Protein AF-A0A2L2Z3D1-F1 (afdb_monomer)

InterPro domains:
  IPR004045 Glutathione S-transferase, N-terminal [PF13417] (6-80)
  IPR004045 Glutathione S-transferase, N-terminal [PS50404] (1-82)
  IPR036249 Thioredoxin-like superfamily [SSF52833] (2-87)

Nearest PDB structures (foldseek):
  3vk9-assembly3_D  TM=9.717E-01  e=1.919E-10  Bombyx mori
  7rhp-assembly1_A  TM=9.613E-01  e=2.046E-10  Apis mellifera
  9f7k-assembly1_B  TM=9.636E-01  e=4.199E-09  Drosophila melanogaster American nodavirus (ANV) SW-2009a
  5zfg-assembly1_A  TM=9.786E-01  e=1.033E-08  Bombyx mori
  6zb6-assembly1_A  TM=9.411E-01  e=8.173E-07  Lolium rigidum

Radius of gyration: 13.07 Å; Cα contacts (8 Å, |Δi|>4): 134; chains: 1; bounding box: 25×25×42 Å

Foldseek 3Di:
DAKEWEDAPVDPLSVLLVVLCVVLVGDHHYHYDDLVPCPLVDPVNCVQPVVSDDTWIDDPNDIDHDSVVSSVVCCCPRPVPDPVDDPDD

Solvent-accessible surface area (backbone atoms only — not comparable to full-atom values): 5218 Å² total; per-residue (Å²): 132,60,40,35,34,39,28,37,92,87,39,65,51,25,50,52,36,56,51,49,34,54,76,65,69,49,70,62,42,76,40,81,48,56,87,91,68,54,58,50,75,35,71,77,40,32,75,58,35,78,81,57,69,65,22,29,37,40,54,91,84,47,58,47,53,52,42,69,59,46,41,52,49,50,37,59,74,74,35,62,86,38,82,90,59,67,84,78,132

Mean predicted aligned error: 2.37 Å

pLDDT: mean 96.7, std 3.99, range [64.06, 98.75]

Organism: Parasteatoda tepidariorum (NCBI:txid114398)

Structure (mmCIF, N/CA/C/O backbone):
data_AF-A0A2L2Z3D1-F1
#
_entry.id   AF-A0A2L2Z3D1-F1
#
loop_
_atom_site.group_PDB
_atom_site.id
_atom_site.type_symbol
_atom_site.label_atom_id
_atom_site.label_alt_id
_atom_site.label_comp_id
_atom_site.label_asym_id
_atom_site.label_entity_id
_atom_site.label_seq_id
_atom_site.pdbx_PDB_ins_code
_atom_site.Cartn_x
_atom_site.Cartn_y
_atom_site.Cartn_z
_atom_site.occupancy
_atom_site.B_iso_or_equiv
_atom_site.auth_seq_id
_atom_site.auth_comp_id
_atom_site.auth_asym_id
_atom_site.auth_atom_id
_atom_site.pdbx_PDB_model_num
ATOM 1 N N . MET A 1 1 ? -14.918 7.421 -3.831 1.00 64.06 1 MET A N 1
ATOM 2 C CA . MET A 1 1 ? -14.120 6.663 -4.814 1.00 64.06 1 MET A CA 1
ATOM 3 C C . MET A 1 1 ? -13.307 5.602 -4.081 1.00 64.06 1 MET A C 1
ATOM 5 O O . MET A 1 1 ? -12.827 5.877 -2.988 1.00 64.06 1 MET A O 1
ATOM 9 N N . PRO A 1 2 ? -13.250 4.369 -4.592 1.00 87.25 2 PRO A N 1
ATOM 10 C CA . PRO A 1 2 ? -12.448 3.311 -3.976 1.00 87.25 2 PRO A CA 1
ATOM 11 C C . PRO A 1 2 ? -10.953 3.657 -4.041 1.00 87.25 2 PRO A C 1
ATOM 13 O O . PRO A 1 2 ? -10.536 4.367 -4.951 1.00 87.25 2 PRO A O 1
ATOM 16 N N . VAL A 1 3 ? -10.163 3.148 -3.092 1.00 97.81 3 VAL A N 1
ATOM 17 C CA . VAL A 1 3 ? -8.694 3.240 -3.143 1.00 97.81 3 VAL A CA 1
ATOM 18 C C . VAL A 1 3 ? -8.204 2.454 -4.357 1.00 97.81 3 VAL A C 1
ATOM 20 O O . VAL A 1 3 ? -8.549 1.275 -4.509 1.00 97.81 3 VAL A O 1
ATOM 23 N N . ASP A 1 4 ? -7.407 3.086 -5.215 1.00 98.44 4 ASP A N 1
ATOM 24 C CA . ASP A 1 4 ? -6.793 2.428 -6.365 1.00 98.44 4 ASP A CA 1
ATOM 25 C C . ASP A 1 4 ? -5.568 1.638 -5.888 1.00 98.44 4 ASP A C 1
ATOM 27 O O . ASP A 1 4 ? -4.720 2.159 -5.171 1.00 98.44 4 ASP A O 1
ATOM 31 N N . VAL A 1 5 ? -5.466 0.365 -6.276 1.00 98.50 5 VAL A N 1
ATOM 32 C CA . VAL A 1 5 ? -4.354 -0.529 -5.920 1.00 98.50 5 VAL A CA 1
ATOM 33 C C . VAL A 1 5 ? -3.749 -1.105 -7.195 1.00 98.50 5 VAL A C 1
ATOM 35 O O . VAL A 1 5 ? -4.302 -2.029 -7.802 1.00 98.50 5 VAL A O 1
ATOM 38 N N . TYR A 1 6 ? -2.588 -0.584 -7.581 1.00 98.38 6 TYR A N 1
ATOM 39 C CA . TYR A 1 6 ? -1.769 -1.080 -8.683 1.00 98.38 6 TYR A CA 1
ATOM 40 C C . TYR A 1 6 ? -1.066 -2.368 -8.267 1.00 98.38 6 TYR A C 1
ATOM 42 O O . TYR A 1 6 ? -0.291 -2.392 -7.307 1.00 98.38 6 TYR A O 1
ATOM 50 N N . LYS A 1 7 ? -1.368 -3.469 -8.965 1.00 98.31 7 LYS A N 1
ATOM 51 C CA . LYS A 1 7 ? -0.958 -4.811 -8.547 1.00 98.31 7 LYS A CA 1
ATOM 52 C C . LYS A 1 7 ? -0.630 -5.767 -9.685 1.00 98.31 7 LYS A C 1
ATOM 54 O O . LYS A 1 7 ? -1.269 -5.792 -10.739 1.00 98.31 7 LYS A O 1
ATOM 59 N N . ALA A 1 8 ? 0.271 -6.694 -9.375 1.00 97.62 8 ALA A N 1
ATOM 60 C CA . ALA A 1 8 ? 0.503 -7.909 -10.148 1.00 97.62 8 ALA A CA 1
ATOM 61 C C . ALA A 1 8 ? 0.018 -9.131 -9.338 1.00 97.62 8 ALA A C 1
ATOM 63 O O . ALA A 1 8 ? 0.421 -9.276 -8.183 1.00 97.62 8 ALA A O 1
ATOM 64 N N . PRO A 1 9 ? -0.818 -10.037 -9.890 1.00 95.00 9 PRO A N 1
ATOM 65 C CA . PRO A 1 9 ? -1.331 -11.207 -9.164 1.00 95.00 9 PRO A CA 1
ATOM 66 C C . PRO A 1 9 ? -0.237 -12.096 -8.557 1.00 95.00 9 PRO A C 1
ATOM 68 O O . PRO A 1 9 ? -0.422 -12.656 -7.476 1.00 95.00 9 PRO A O 1
ATOM 71 N N . VAL A 1 10 ? 0.911 -12.187 -9.236 1.00 96.00 10 VAL A N 1
ATOM 72 C CA . VAL A 1 10 ? 2.057 -13.014 -8.830 1.00 96.00 10 VAL A CA 1
ATOM 73 C C . VAL A 1 10 ? 2.770 -12.459 -7.592 1.00 96.00 10 VAL A C 1
AT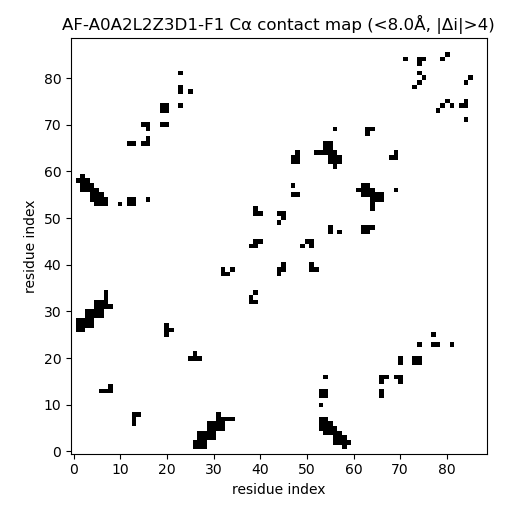OM 75 O O . VAL A 1 10 ? 3.392 -13.217 -6.849 1.00 96.00 10 VAL A O 1
ATOM 78 N N . SER A 1 11 ? 2.624 -11.161 -7.311 1.00 97.81 11 SER A N 1
ATOM 79 C CA . SER A 1 11 ? 3.340 -10.461 -6.245 1.00 97.81 11 SER A CA 1
ATOM 80 C C . SER A 1 11 ? 2.760 -10.773 -4.860 1.00 97.81 11 SER A C 1
ATOM 82 O O . SER A 1 11 ? 1.594 -10.499 -4.569 1.00 97.81 11 SER A O 1
ATOM 84 N N . ALA A 1 12 ? 3.591 -11.340 -3.981 1.00 98.44 12 ALA A N 1
ATOM 85 C CA . ALA A 1 12 ? 3.250 -11.587 -2.580 1.00 98.44 12 ALA A CA 1
ATOM 86 C C . ALA A 1 12 ? 2.853 -10.313 -1.802 1.00 98.44 12 ALA A C 1
ATOM 88 O O . ALA A 1 12 ? 1.793 -10.339 -1.172 1.00 98.44 12 ALA A O 1
ATOM 89 N N . PRO A 1 13 ? 3.597 -9.187 -1.868 1.00 98.56 13 PRO A N 1
ATOM 90 C CA . PRO A 1 13 ? 3.203 -7.970 -1.155 1.00 98.56 13 PRO A CA 1
ATOM 91 C C . PRO A 1 13 ? 1.878 -7.383 -1.664 1.00 98.56 13 PRO A C 1
ATOM 93 O O . PRO A 1 13 ? 1.096 -6.867 -0.869 1.00 98.56 13 PRO A O 1
ATOM 96 N N . CYS A 1 14 ? 1.554 -7.541 -2.955 1.00 98.56 14 CYS A N 1
ATOM 97 C CA . CYS A 1 14 ? 0.229 -7.177 -3.468 1.00 98.56 14 CYS A CA 1
ATOM 98 C C . CYS A 1 14 ? -0.882 -8.002 -2.807 1.00 98.56 14 CYS A C 1
ATOM 100 O O . CYS A 1 14 ? -1.913 -7.457 -2.419 1.00 98.56 14 CYS A O 1
ATOM 102 N N . ARG A 1 15 ? -0.685 -9.320 -2.663 1.00 98.56 15 ARG A N 1
ATOM 103 C CA . ARG A 1 15 ? -1.668 -10.187 -1.997 1.00 98.56 15 ARG A CA 1
ATOM 104 C C . ARG A 1 15 ? -1.856 -9.810 -0.528 1.00 98.56 15 ARG A C 1
ATOM 106 O O . ARG A 1 15 ? -2.995 -9.821 -0.077 1.00 98.56 15 ARG A O 1
ATOM 113 N N . AL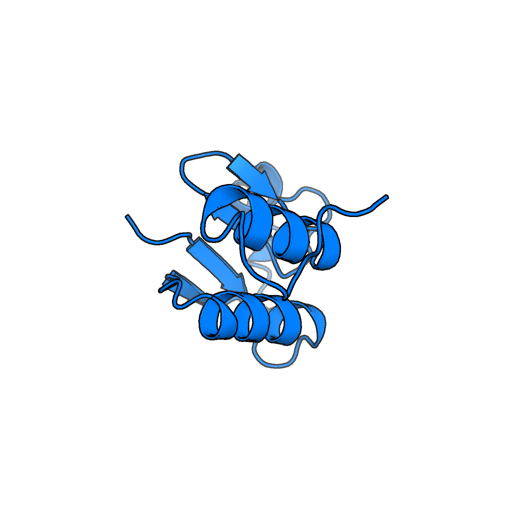A A 1 16 ? -0.791 -9.419 0.176 1.00 98.56 16 ALA A N 1
ATOM 114 C CA . ALA A 1 16 ? -0.884 -8.954 1.561 1.00 98.56 16 ALA A CA 1
ATOM 115 C C . ALA A 1 16 ? -1.803 -7.726 1.696 1.00 98.56 16 ALA A C 1
ATOM 117 O O . ALA A 1 16 ? -2.727 -7.747 2.507 1.00 98.56 16 ALA A O 1
ATOM 118 N N . VAL A 1 17 ? -1.624 -6.710 0.842 1.00 98.69 17 VAL A N 1
ATOM 119 C CA . VAL A 1 17 ? -2.479 -5.507 0.820 1.00 98.69 17 VAL A CA 1
ATOM 120 C C . VAL A 1 17 ? -3.936 -5.855 0.501 1.00 98.69 17 VAL A C 1
ATOM 122 O O . VAL A 1 17 ? -4.847 -5.394 1.182 1.00 98.69 17 VAL A O 1
ATOM 125 N N . LEU A 1 18 ? -4.179 -6.713 -0.496 1.00 98.56 18 LEU A N 1
ATOM 126 C CA . LEU A 1 18 ? -5.545 -7.098 -0.876 1.00 98.56 18 LEU A CA 1
ATOM 127 C C . LEU A 1 18 ? -6.252 -7.937 0.202 1.00 98.56 18 LEU A C 1
ATOM 129 O O . LEU A 1 18 ? -7.460 -7.795 0.387 1.00 98.56 18 LEU A O 1
ATOM 133 N N . MET A 1 19 ? -5.524 -8.808 0.909 1.00 98.50 19 MET A N 1
ATOM 134 C CA . MET A 1 19 ? -6.063 -9.549 2.054 1.00 98.50 19 MET A CA 1
ATOM 135 C C . MET A 1 19 ? -6.382 -8.607 3.214 1.00 98.50 19 MET A C 1
ATOM 137 O O . MET A 1 19 ? -7.460 -8.715 3.790 1.00 98.50 19 MET A O 1
ATOM 141 N N . ASN A 1 20 ? -5.485 -7.666 3.518 1.00 98.56 20 ASN A N 1
ATOM 142 C CA . ASN A 1 20 ? -5.692 -6.660 4.556 1.00 98.56 20 ASN A CA 1
ATOM 143 C C . ASN A 1 20 ? -6.942 -5.808 4.274 1.00 98.56 20 ASN A C 1
ATOM 145 O O . ASN A 1 20 ? -7.821 -5.742 5.128 1.00 98.56 20 ASN A O 1
ATOM 149 N N . ALA A 1 21 ? -7.085 -5.278 3.054 1.00 98.31 21 ALA A N 1
ATOM 150 C CA . ALA A 1 21 ? -8.274 -4.532 2.637 1.00 98.31 21 ALA A CA 1
ATOM 151 C C . ALA A 1 21 ? -9.562 -5.364 2.783 1.00 98.31 21 ALA A C 1
ATOM 153 O O . ALA A 1 21 ? -10.549 -4.894 3.345 1.00 98.31 21 ALA A O 1
ATOM 154 N N . LYS A 1 22 ? -9.533 -6.639 2.364 1.00 98.19 22 LYS A N 1
ATOM 155 C CA . LYS A 1 22 ? -10.677 -7.551 2.520 1.00 98.19 22 LYS A CA 1
ATOM 156 C C . LYS A 1 22 ? -11.037 -7.792 3.991 1.00 98.19 22 LYS A C 1
ATOM 158 O O . LYS A 1 22 ? -12.220 -7.831 4.312 1.00 98.19 22 LYS A O 1
ATOM 163 N N . MET A 1 23 ? -10.045 -7.956 4.869 1.00 98.19 23 MET A N 1
ATOM 164 C CA . MET A 1 23 ? -10.254 -8.193 6.305 1.00 98.19 23 MET A CA 1
ATOM 165 C C . MET A 1 23 ? -10.943 -7.020 7.007 1.00 98.19 23 MET A C 1
ATOM 167 O O . MET A 1 23 ? -11.708 -7.246 7.938 1.00 98.19 23 MET A O 1
ATOM 171 N N . ILE A 1 24 ? -10.703 -5.788 6.553 1.00 97.94 24 ILE A N 1
ATOM 172 C CA . ILE A 1 24 ? -11.355 -4.585 7.092 1.00 97.94 24 ILE A CA 1
ATOM 173 C C . ILE A 1 24 ? -12.620 -4.176 6.319 1.00 97.94 24 ILE A C 1
ATOM 175 O O . ILE A 1 24 ? -13.172 -3.111 6.572 1.00 97.94 24 ILE A O 1
ATOM 179 N N . GLY A 1 25 ? -13.078 -4.995 5.366 1.00 97.31 25 GLY A N 1
ATOM 180 C CA . GLY A 1 25 ? -14.268 -4.708 4.557 1.00 97.31 25 GLY A CA 1
ATOM 181 C C . GLY A 1 25 ? -14.104 -3.548 3.567 1.00 97.31 25 GLY A C 1
ATOM 182 O O . GLY A 1 25 ? -15.104 -3.024 3.081 1.00 97.31 25 GLY A O 1
ATOM 183 N N . LEU A 1 26 ? -12.869 -3.141 3.257 1.00 97.62 26 LEU A N 1
ATOM 184 C CA . LEU A 1 26 ? -12.586 -2.061 2.317 1.00 97.62 26 LEU A CA 1
ATOM 185 C C . LEU A 1 26 ? -12.620 -2.586 0.879 1.00 97.62 26 LEU A C 1
ATOM 187 O O . LEU A 1 26 ? -11.789 -3.412 0.486 1.00 97.62 26 LEU A O 1
ATOM 191 N N . ASP A 1 27 ? -13.556 -2.074 0.080 1.00 96.94 27 ASP A N 1
ATOM 192 C CA . ASP A 1 27 ? -13.559 -2.317 -1.359 1.00 96.94 27 ASP A CA 1
ATOM 193 C C . ASP A 1 27 ? -12.516 -1.435 -2.055 1.00 96.94 27 ASP A C 1
ATOM 195 O O . ASP A 1 27 ? -12.440 -0.222 -1.839 1.00 96.94 27 ASP A O 1
ATOM 199 N N . VAL A 1 28 ? -11.688 -2.066 -2.884 1.00 98.06 28 VAL A N 1
ATOM 200 C CA . VAL A 1 28 ? -10.543 -1.433 -3.545 1.00 98.06 28 VAL A CA 1
ATOM 201 C C . VAL A 1 28 ? -10.594 -1.678 -5.040 1.00 98.06 28 VAL A C 1
ATOM 203 O O . VAL A 1 28 ? -10.903 -2.780 -5.512 1.00 98.06 28 VAL A O 1
ATOM 206 N N . ASN A 1 29 ? -10.209 -0.664 -5.801 1.00 98.31 29 ASN A N 1
ATOM 207 C CA . ASN A 1 29 ? -10.133 -0.750 -7.244 1.00 98.31 29 ASN A CA 1
ATOM 208 C C . ASN A 1 29 ? -8.788 -1.343 -7.663 1.00 98.31 29 ASN A C 1
ATOM 210 O O . ASN A 1 29 ? -7.730 -0.730 -7.541 1.00 98.31 29 ASN A O 1
ATOM 214 N N . LYS A 1 30 ? -8.815 -2.578 -8.154 1.00 98.12 30 LYS A N 1
ATOM 215 C CA . LYS A 1 30 ? -7.606 -3.340 -8.482 1.00 98.12 30 LYS A CA 1
ATOM 216 C C . LYS A 1 30 ? -7.145 -2.980 -9.894 1.00 98.12 30 LYS A C 1
ATOM 218 O O . LYS A 1 30 ? -7.700 -3.490 -10.866 1.00 98.12 30 LYS A O 1
ATOM 223 N N . LYS A 1 31 ? -6.089 -2.179 -10.016 1.00 97.56 31 LYS A N 1
ATOM 224 C CA . LYS A 1 31 ? -5.437 -1.867 -11.295 1.00 97.56 31 LYS A CA 1
ATOM 225 C C . LYS A 1 31 ? -4.396 -2.940 -11.602 1.00 97.56 31 LYS A C 1
ATOM 227 O O . LYS A 1 31 ? -3.452 -3.133 -10.838 1.00 97.56 31 LYS A O 1
ATOM 232 N N . HIS A 1 32 ? -4.589 -3.702 -12.674 1.00 97.00 32 HIS A N 1
ATOM 233 C CA . HIS A 1 32 ? -3.612 -4.715 -13.062 1.00 97.00 32 HIS A CA 1
ATOM 234 C C . HIS A 1 32 ? -2.410 -4.061 -13.741 1.00 97.00 32 HIS A C 1
ATOM 236 O O . HIS A 1 32 ? -2.605 -3.246 -14.630 1.00 97.00 32 HIS A O 1
ATOM 242 N N . VAL A 1 33 ? -1.205 -4.450 -13.320 1.00 96.44 33 VAL A N 1
ATOM 243 C CA . VAL A 1 33 ? 0.061 -4.047 -13.936 1.00 96.44 33 VAL A CA 1
ATOM 244 C C . VAL A 1 33 ? 0.804 -5.275 -14.452 1.00 96.44 33 VAL A C 1
ATOM 246 O O . VAL A 1 33 ? 0.973 -6.258 -13.710 1.00 96.44 33 VAL A O 1
ATOM 249 N N . ILE A 1 34 ? 1.289 -5.214 -15.693 1.00 95.12 34 ILE A N 1
ATOM 250 C CA . ILE A 1 34 ? 2.193 -6.210 -16.273 1.00 95.12 34 ILE A CA 1
ATOM 251 C C . ILE A 1 34 ? 3.637 -5.806 -15.947 1.00 95.12 34 ILE A C 1
ATOM 253 O O . ILE A 1 34 ? 4.190 -4.873 -16.522 1.00 95.12 34 ILE A O 1
ATOM 257 N N . LEU A 1 35 ? 4.283 -6.545 -15.037 1.00 92.31 35 LEU A N 1
ATOM 258 C CA . LEU A 1 35 ? 5.629 -6.213 -14.536 1.00 92.31 35 LEU A CA 1
ATOM 259 C C . LEU A 1 35 ? 6.694 -6.126 -15.639 1.00 92.31 35 LEU A C 1
ATOM 261 O O . LEU A 1 35 ? 7.544 -5.245 -15.605 1.00 92.31 35 LEU A O 1
ATOM 265 N N . ALA A 1 36 ? 6.632 -7.024 -16.624 1.00 91.25 36 ALA A N 1
ATOM 266 C CA . ALA A 1 36 ? 7.542 -7.033 -17.772 1.00 91.25 36 ALA A CA 1
ATOM 267 C C . ALA A 1 36 ? 7.040 -6.176 -18.953 1.00 91.25 36 ALA A C 1
ATOM 269 O O . ALA A 1 36 ? 7.671 -6.158 -20.004 1.00 91.25 36 ALA A O 1
ATOM 270 N N . GLY A 1 37 ? 5.901 -5.491 -18.805 1.00 92.06 37 GLY A N 1
ATOM 271 C CA . GLY A 1 37 ? 5.239 -4.737 -19.875 1.00 92.06 37 GLY A CA 1
ATOM 272 C C . GLY A 1 37 ? 5.708 -3.289 -20.016 1.00 92.06 37 GLY A C 1
ATOM 273 O O . GLY A 1 37 ? 5.193 -2.568 -20.860 1.00 92.06 37 GLY A O 1
ATOM 274 N N . GLY A 1 38 ? 6.647 -2.835 -19.179 1.00 92.62 38 GLY A N 1
ATOM 275 C CA . GLY A 1 38 ? 7.152 -1.456 -19.199 1.00 92.62 38 GLY A CA 1
ATOM 276 C C . GLY A 1 38 ? 6.210 -0.414 -18.583 1.00 92.62 38 GLY A C 1
ATOM 277 O O . GLY A 1 38 ? 6.605 0.738 -18.452 1.00 92.62 38 GLY A O 1
ATOM 278 N N . GLU A 1 39 ? 5.010 -0.798 -18.136 1.00 94.44 39 GLU A N 1
ATOM 279 C CA . GLU A 1 39 ? 4.032 0.103 -17.500 1.00 94.44 39 GLU A CA 1
ATOM 280 C C . GLU A 1 39 ? 4.608 0.856 -16.291 1.00 94.44 39 GLU A C 1
ATOM 282 O O . GLU A 1 39 ? 4.320 2.032 -16.088 1.00 94.44 39 GLU A O 1
ATOM 287 N N . LEU A 1 40 ? 5.473 0.197 -15.515 1.00 95.88 40 LEU A N 1
ATOM 288 C CA . LEU A 1 40 ? 6.134 0.787 -14.346 1.00 95.88 40 LEU A CA 1
ATOM 289 C C . LEU A 1 40 ? 7.102 1.921 -14.718 1.00 95.88 40 LEU A C 1
ATOM 291 O O . LEU A 1 40 ? 7.410 2.751 -13.871 1.00 95.88 40 LEU A O 1
ATOM 295 N N . LEU A 1 41 ? 7.578 1.952 -15.968 1.00 96.62 41 LEU A N 1
ATOM 296 C CA . LEU A 1 41 ? 8.504 2.960 -16.493 1.00 96.62 41 LEU A CA 1
ATOM 297 C C . LEU A 1 41 ? 7.782 4.175 -17.082 1.00 96.62 41 LEU A C 1
ATOM 299 O O . LEU A 1 41 ? 8.436 5.136 -17.485 1.00 96.62 41 LEU A O 1
ATOM 303 N N . MET A 1 42 ? 6.450 4.139 -17.165 1.00 96.50 42 MET A N 1
ATOM 304 C CA . MET A 1 42 ? 5.681 5.259 -17.692 1.00 96.50 42 MET A CA 1
ATOM 305 C C . MET A 1 42 ? 5.759 6.448 -16.721 1.00 96.50 42 MET A C 1
ATOM 307 O O . MET A 1 42 ? 5.665 6.240 -15.503 1.00 96.50 42 MET A O 1
ATOM 311 N N . PRO A 1 43 ? 5.915 7.693 -17.212 1.00 97.38 43 PRO A N 1
ATOM 312 C CA . PRO A 1 43 ? 6.028 8.881 -16.361 1.00 97.38 43 PRO A CA 1
ATOM 313 C C . PRO A 1 43 ? 4.898 9.012 -15.333 1.00 97.38 43 PRO A C 1
ATOM 315 O O . PRO A 1 43 ? 5.120 9.451 -14.203 1.00 97.38 43 PRO A O 1
ATOM 318 N N . GLU A 1 44 ? 3.690 8.584 -15.697 1.00 95.12 44 GLU A N 1
ATOM 319 C CA . GLU A 1 44 ? 2.514 8.596 -14.833 1.00 95.12 44 GLU A CA 1
ATOM 320 C C . GLU A 1 44 ? 2.689 7.674 -13.621 1.00 95.12 44 GLU A C 1
ATOM 322 O O . GLU A 1 44 ? 2.307 8.058 -12.514 1.00 95.12 44 GLU A O 1
ATOM 327 N N . TYR A 1 45 ? 3.299 6.496 -13.810 1.00 97.12 45 TYR A N 1
ATOM 328 C CA . TYR A 1 45 ? 3.581 5.550 -12.729 1.00 97.12 45 TYR A CA 1
ATOM 329 C C . TYR A 1 45 ? 4.753 6.016 -11.867 1.00 97.12 45 TYR A C 1
ATOM 331 O O . TYR A 1 45 ? 4.655 5.994 -10.641 1.00 97.12 45 TYR A O 1
ATOM 339 N N . ILE A 1 46 ? 5.824 6.516 -12.493 1.00 97.56 46 ILE A N 1
ATOM 340 C CA . ILE A 1 46 ? 7.008 7.050 -11.799 1.00 97.56 46 ILE A CA 1
ATOM 341 C C . ILE A 1 46 ? 6.618 8.173 -10.833 1.00 97.56 46 ILE A C 1
ATOM 343 O O . ILE A 1 46 ? 7.125 8.233 -9.714 1.00 97.56 46 ILE A O 1
ATOM 347 N N . ARG A 1 47 ? 5.680 9.041 -11.234 1.00 96.44 47 ARG A N 1
ATOM 348 C CA . ARG A 1 47 ? 5.165 10.122 -10.383 1.00 96.44 47 ARG A CA 1
ATOM 349 C C . ARG A 1 47 ? 4.491 9.608 -9.106 1.00 96.44 47 ARG A C 1
ATOM 351 O O . ARG A 1 47 ? 4.531 10.301 -8.095 1.00 96.44 47 ARG A O 1
ATOM 358 N N . MET A 1 48 ? 3.868 8.430 -9.156 1.00 97.56 48 MET A N 1
ATOM 359 C CA . MET A 1 48 ? 3.258 7.798 -7.983 1.00 97.56 48 MET A CA 1
ATOM 360 C C . MET A 1 48 ? 4.280 7.009 -7.169 1.00 97.56 48 MET A C 1
ATOM 362 O O . MET A 1 48 ? 4.250 7.069 -5.947 1.00 97.56 48 MET A O 1
ATOM 366 N N . ASN A 1 49 ? 5.158 6.256 -7.834 1.00 98.00 49 ASN A N 1
ATOM 367 C CA . ASN A 1 49 ? 6.147 5.390 -7.207 1.00 98.00 49 ASN A CA 1
ATOM 368 C C . ASN A 1 49 ? 7.468 5.397 -8.005 1.00 98.00 49 ASN A C 1
ATOM 370 O O . ASN A 1 49 ? 7.623 4.616 -8.953 1.00 98.00 49 ASN A O 1
ATOM 374 N N . PRO A 1 50 ? 8.463 6.202 -7.590 1.00 96.81 50 PRO A N 1
ATOM 375 C CA . PRO A 1 50 ? 9.759 6.265 -8.262 1.00 96.81 50 PRO A CA 1
ATOM 376 C C . PRO A 1 50 ? 10.617 5.002 -8.070 1.00 96.81 50 PRO A C 1
ATOM 378 O O . PRO A 1 50 ? 11.607 4.839 -8.777 1.00 96.81 50 PRO A O 1
ATOM 381 N N . GLN A 1 51 ? 10.261 4.092 -7.149 1.00 97.44 51 GLN A N 1
ATOM 382 C CA . GLN A 1 51 ? 10.939 2.797 -6.981 1.00 97.44 51 GLN A CA 1
ATOM 383 C C . GLN A 1 51 ? 10.463 1.728 -7.975 1.00 97.44 51 GLN A C 1
ATOM 385 O O . GLN A 1 51 ? 11.020 0.632 -7.986 1.00 97.44 51 GLN A O 1
ATOM 390 N N . LEU A 1 52 ? 9.467 2.032 -8.819 1.00 96.44 52 LEU A N 1
ATOM 391 C CA . LEU A 1 52 ? 9.032 1.164 -9.922 1.00 96.44 52 LEU A CA 1
ATOM 392 C C . LEU A 1 52 ? 8.585 -0.223 -9.438 1.00 96.44 52 LEU A C 1
ATOM 394 O O . LEU A 1 52 ? 8.906 -1.249 -10.035 1.00 96.44 52 LEU A O 1
ATOM 398 N N . ALA A 1 53 ? 7.862 -0.262 -8.320 1.00 96.50 53 ALA A N 1
ATOM 399 C CA . ALA A 1 53 ? 7.458 -1.497 -7.662 1.00 96.50 53 ALA A CA 1
ATOM 400 C C . ALA A 1 53 ? 5.934 -1.611 -7.547 1.00 96.50 53 ALA A C 1
ATOM 402 O O . ALA A 1 53 ? 5.190 -0.657 -7.771 1.00 96.50 53 ALA A O 1
ATOM 403 N N . VAL A 1 54 ? 5.467 -2.803 -7.178 1.00 97.94 54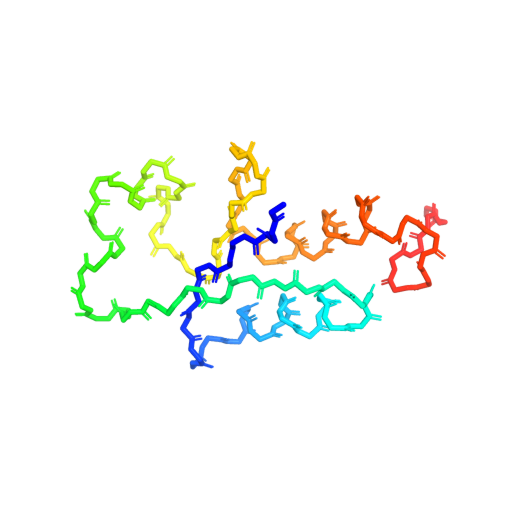 VAL A N 1
ATOM 404 C CA . VAL A 1 54 ? 4.080 -3.058 -6.769 1.00 97.94 54 VAL A CA 1
ATOM 405 C C . VAL A 1 54 ? 4.078 -3.760 -5.405 1.00 97.94 54 VAL A C 1
ATOM 407 O O . VAL A 1 54 ? 4.955 -4.595 -5.155 1.00 97.94 54 VAL A O 1
ATOM 410 N N . PRO A 1 55 ? 3.072 -3.531 -4.544 1.00 98.44 55 PRO A N 1
ATOM 411 C CA . PRO A 1 55 ? 1.885 -2.704 -4.767 1.00 98.44 55 PRO A CA 1
ATOM 412 C C . PRO A 1 55 ? 2.173 -1.201 -4.676 1.00 98.44 55 PRO A C 1
ATOM 414 O O . PRO A 1 55 ? 3.018 -0.794 -3.894 1.00 98.44 55 PRO A O 1
ATOM 417 N N . THR A 1 56 ? 1.414 -0.398 -5.417 1.00 98.69 56 THR A N 1
ATOM 418 C CA . THR A 1 56 ? 1.287 1.055 -5.199 1.00 98.69 56 THR A CA 1
ATOM 419 C C . THR A 1 56 ? -0.189 1.361 -5.000 1.00 98.69 56 THR A C 1
ATOM 421 O O . THR A 1 56 ? -1.018 0.780 -5.704 1.00 98.69 56 THR A O 1
ATOM 424 N N . ILE A 1 57 ? -0.534 2.235 -4.061 1.00 98.56 57 ILE A N 1
ATOM 425 C CA . ILE A 1 57 ? -1.899 2.740 -3.909 1.00 98.56 57 ILE A CA 1
ATOM 426 C C . ILE A 1 57 ? -1.996 4.210 -4.305 1.00 98.56 57 ILE A C 1
ATOM 428 O O . ILE A 1 57 ? -1.028 4.954 -4.157 1.00 98.56 57 ILE A O 1
ATOM 432 N N . ASP A 1 58 ? -3.179 4.603 -4.762 1.00 98.25 58 ASP A N 1
ATOM 433 C CA . ASP A 1 58 ? -3.631 5.990 -4.836 1.00 98.25 58 ASP A CA 1
ATOM 434 C C . ASP A 1 58 ? -4.912 6.116 -4.009 1.00 98.25 58 ASP A C 1
ATOM 436 O O . ASP A 1 58 ? -5.959 5.544 -4.332 1.00 98.25 58 ASP A O 1
ATOM 440 N N . ASP A 1 59 ? -4.794 6.839 -2.903 1.00 97.94 59 ASP A N 1
ATOM 441 C CA . ASP A 1 59 ? -5.894 7.153 -2.008 1.00 97.94 59 ASP A CA 1
ATOM 442 C C . ASP A 1 59 ? -6.155 8.667 -2.021 1.00 97.94 59 ASP A C 1
ATOM 444 O O . ASP A 1 59 ? -5.682 9.418 -1.165 1.00 97.94 59 ASP A O 1
ATOM 448 N N . TYR A 1 60 ? -6.883 9.116 -3.049 1.00 94.94 60 TYR A N 1
ATOM 449 C CA . TYR A 1 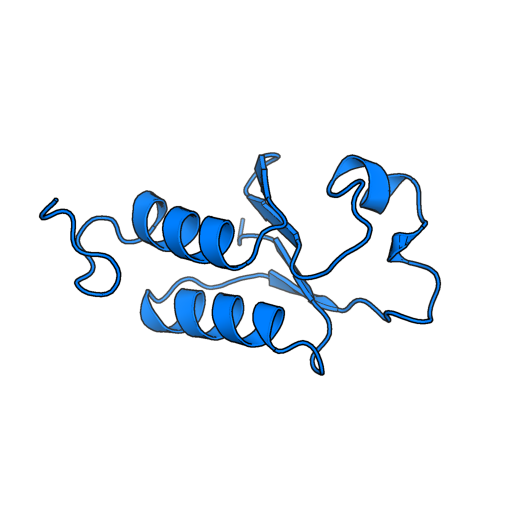60 ? -7.199 10.525 -3.325 1.00 94.94 60 TYR A CA 1
ATOM 450 C C . TYR A 1 60 ? -5.958 11.431 -3.391 1.00 94.94 60 TYR A C 1
ATOM 452 O O . TYR A 1 60 ? -5.921 12.505 -2.788 1.00 94.94 60 TYR A O 1
ATOM 460 N N . GLY A 1 61 ? -4.936 11.003 -4.133 1.00 94.94 61 GLY A N 1
ATOM 461 C CA . GLY A 1 61 ? -3.683 11.736 -4.311 1.00 94.94 61 GLY A CA 1
ATOM 462 C C . GLY A 1 61 ? -2.633 11.449 -3.238 1.00 94.94 61 GLY A C 1
ATOM 463 O O . GLY A 1 61 ? -1.524 11.978 -3.322 1.00 94.94 61 GLY A O 1
ATOM 464 N N . VAL A 1 62 ? -2.941 10.601 -2.251 1.00 96.88 62 VAL A N 1
ATOM 465 C CA . VAL A 1 62 ? -1.934 10.028 -1.353 1.00 96.88 62 VAL A CA 1
ATOM 466 C C . VAL A 1 62 ? -1.367 8.767 -1.998 1.00 96.88 62 VAL A C 1
ATOM 468 O O . VAL A 1 62 ? -2.045 7.741 -2.067 1.00 96.88 62 VAL A O 1
ATOM 471 N N . TYR A 1 63 ? -0.113 8.841 -2.444 1.00 98.06 63 TYR A N 1
ATOM 472 C CA . TYR A 1 63 ? 0.602 7.698 -3.011 1.00 98.06 63 TYR A CA 1
ATOM 473 C C . TYR A 1 63 ? 1.464 7.001 -1.957 1.00 98.06 63 TYR A C 1
ATOM 475 O O . TYR A 1 63 ? 2.256 7.641 -1.266 1.00 98.06 63 TYR A O 1
ATOM 483 N N . LEU A 1 64 ? 1.333 5.677 -1.851 1.00 98.19 64 LEU A N 1
ATOM 484 C CA . LEU A 1 64 ? 2.173 4.815 -1.010 1.00 98.19 64 LEU A CA 1
ATOM 485 C C . LEU A 1 64 ? 2.501 3.525 -1.766 1.00 98.19 64 LEU A C 1
ATOM 487 O O . LEU A 1 64 ? 1.645 2.994 -2.469 1.00 98.19 64 LEU A O 1
ATOM 491 N N . TRP A 1 65 ? 3.713 2.992 -1.602 1.00 98.19 65 TRP A N 1
ATOM 492 C CA . TRP A 1 65 ? 4.169 1.795 -2.333 1.00 98.19 65 TRP A C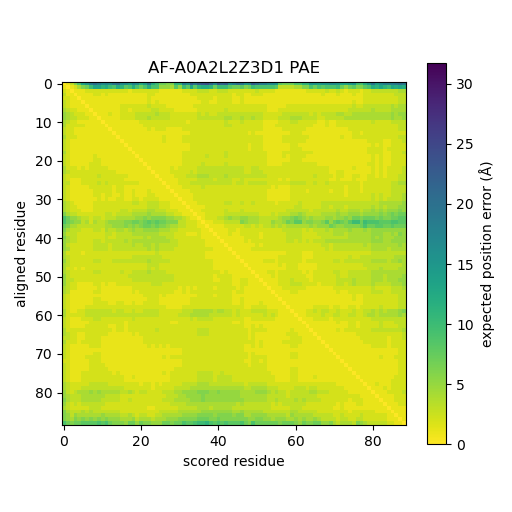A 1
ATOM 493 C C . TRP A 1 65 ? 4.903 0.746 -1.486 1.00 98.19 65 TRP A C 1
ATOM 495 O O . TRP A 1 65 ? 5.243 -0.336 -1.962 1.00 98.19 65 TRP A O 1
ATOM 505 N N . GLU A 1 66 ? 5.102 1.010 -0.197 1.00 98.31 66 GLU A N 1
ATOM 506 C CA . GLU A 1 66 ? 5.624 0.011 0.732 1.00 98.31 66 GLU A CA 1
ATOM 507 C C . GLU A 1 66 ? 4.477 -0.807 1.322 1.00 98.31 66 GLU A C 1
ATOM 509 O O . GLU A 1 66 ? 3.683 -0.307 2.112 1.00 98.31 66 GLU A O 1
ATOM 514 N N . SER A 1 67 ? 4.382 -2.088 0.958 1.00 98.56 67 SER A N 1
ATOM 515 C CA . SER A 1 67 ? 3.228 -2.940 1.306 1.00 98.56 67 SER A CA 1
ATOM 516 C C . SER A 1 67 ? 2.865 -2.974 2.794 1.00 98.56 67 SER A C 1
ATOM 518 O O . SER A 1 67 ? 1.685 -2.965 3.133 1.0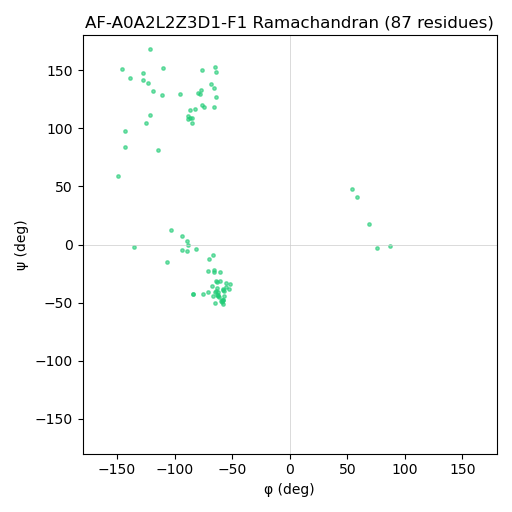0 98.56 67 SER A O 1
ATOM 520 N N . ARG A 1 68 ? 3.857 -2.973 3.693 1.00 98.56 68 ARG A N 1
ATOM 521 C CA . ARG A 1 68 ? 3.619 -2.951 5.147 1.00 98.56 68 ARG A CA 1
ATOM 522 C C . ARG A 1 68 ? 3.080 -1.599 5.610 1.00 98.56 68 ARG A C 1
ATOM 524 O O . ARG A 1 68 ? 2.149 -1.566 6.408 1.00 98.56 68 ARG A O 1
ATOM 531 N N . ALA A 1 69 ? 3.626 -0.511 5.067 1.00 98.44 69 ALA A N 1
ATOM 532 C CA . ALA A 1 69 ? 3.138 0.838 5.331 1.00 98.44 69 ALA A CA 1
ATOM 533 C C . ALA A 1 69 ? 1.716 1.022 4.788 1.00 98.44 69 ALA A C 1
ATOM 535 O O . ALA A 1 69 ? 0.872 1.571 5.485 1.00 98.44 69 ALA A O 1
ATOM 536 N N . ILE A 1 70 ? 1.424 0.484 3.598 1.00 98.75 70 ILE A N 1
ATOM 537 C CA . ILE A 1 70 ? 0.077 0.450 3.022 1.00 98.75 70 ILE A CA 1
ATOM 538 C C . ILE A 1 70 ? -0.886 -0.285 3.961 1.00 98.75 70 ILE A C 1
ATOM 540 O O . ILE A 1 70 ? -1.923 0.271 4.300 1.00 98.75 70 ILE A O 1
ATOM 544 N N . CYS A 1 71 ? -0.560 -1.499 4.422 1.00 98.75 71 CYS A N 1
ATOM 545 C CA . CYS A 1 71 ? -1.436 -2.239 5.338 1.00 98.75 71 CYS A CA 1
ATOM 546 C C . CYS A 1 71 ? -1.725 -1.451 6.626 1.00 98.75 71 CYS A C 1
ATOM 548 O O . CYS A 1 71 ? -2.883 -1.332 7.018 1.00 98.75 71 CYS A O 1
ATOM 550 N N . ALA A 1 72 ? -0.696 -0.884 7.265 1.00 98.50 72 ALA A N 1
ATOM 551 C CA . ALA A 1 72 ? -0.882 -0.070 8.466 1.00 98.50 72 ALA A CA 1
ATOM 552 C C . ALA A 1 72 ? -1.734 1.178 8.177 1.00 98.50 72 ALA A C 1
ATOM 554 O O . ALA A 1 72 ? -2.653 1.490 8.928 1.00 98.50 72 ALA A O 1
ATOM 555 N N . TYR A 1 73 ? -1.473 1.862 7.060 1.00 98.62 73 TYR A N 1
ATOM 556 C CA . TYR A 1 73 ? -2.227 3.033 6.620 1.00 98.62 73 TYR A CA 1
ATOM 557 C C . TYR A 1 73 ? -3.711 2.720 6.399 1.00 98.62 73 TYR A C 1
ATOM 559 O O . TYR A 1 73 ? -4.567 3.436 6.918 1.00 98.62 73 TYR A O 1
ATOM 567 N N . LEU A 1 74 ? -4.024 1.638 5.678 1.00 98.44 74 LEU A N 1
ATOM 568 C CA . LEU A 1 74 ? -5.403 1.248 5.386 1.00 98.44 74 LEU A CA 1
ATOM 569 C C . LEU A 1 74 ? -6.176 0.912 6.663 1.00 98.44 74 LEU A C 1
ATOM 571 O O . LEU A 1 74 ? -7.302 1.381 6.823 1.00 98.44 74 LEU A O 1
ATOM 575 N N . VAL A 1 75 ? -5.573 0.163 7.594 1.00 98.50 75 VAL A N 1
ATOM 576 C CA . VAL A 1 75 ? -6.217 -0.127 8.883 1.00 98.50 75 VAL A CA 1
ATOM 577 C C . VAL A 1 75 ? -6.402 1.160 9.685 1.00 98.50 75 VAL A C 1
ATOM 579 O O . VAL A 1 75 ? -7.522 1.466 10.073 1.00 98.50 75 VAL A O 1
ATOM 582 N N . ASN A 1 76 ? -5.357 1.973 9.852 1.00 98.12 76 ASN A N 1
ATOM 583 C CA . ASN A 1 76 ? -5.442 3.219 10.619 1.00 98.12 76 ASN A CA 1
ATOM 584 C C . ASN A 1 76 ? -6.498 4.195 10.078 1.00 98.12 76 ASN A C 1
ATOM 586 O O . ASN A 1 76 ? -7.166 4.861 10.864 1.00 98.12 76 ASN A O 1
ATOM 590 N N . LYS A 1 77 ? -6.649 4.301 8.753 1.00 97.94 77 LYS A N 1
ATOM 591 C CA . LYS A 1 77 ? -7.571 5.256 8.124 1.00 97.94 77 LYS A CA 1
ATOM 592 C C . LYS A 1 77 ? -9.007 4.739 8.034 1.00 97.94 77 LYS A C 1
ATOM 594 O O . LYS A 1 77 ? -9.935 5.505 8.275 1.00 97.94 77 LYS A O 1
ATOM 599 N N . TYR A 1 78 ? -9.195 3.471 7.669 1.00 97.88 78 TYR A N 1
ATOM 600 C CA . TYR A 1 78 ? -10.516 2.920 7.341 1.00 97.88 78 TYR A CA 1
ATOM 601 C C . TYR A 1 78 ? -11.087 1.986 8.406 1.00 97.88 78 TYR A C 1
ATOM 603 O O . TYR A 1 78 ? -12.279 1.688 8.379 1.00 97.88 78 TYR A O 1
ATOM 611 N N . SER A 1 79 ? -10.267 1.512 9.342 1.00 97.69 79 SER A N 1
ATOM 612 C CA . SER A 1 79 ? -10.693 0.622 10.423 1.00 97.69 79 SER A CA 1
ATOM 613 C C . SER A 1 79 ? -9.840 0.839 11.685 1.00 97.69 79 SER A C 1
ATOM 615 O O . SER A 1 79 ? -9.173 -0.087 12.149 1.00 97.69 79 SER A O 1
ATOM 617 N N . PRO A 1 80 ? -9.817 2.071 12.237 1.00 96.62 80 PRO A N 1
ATOM 618 C CA . PRO A 1 80 ? -8.883 2.460 13.296 1.00 96.62 80 PRO A CA 1
ATOM 619 C C . PRO A 1 80 ? -9.017 1.633 14.577 1.00 96.62 80 PRO A C 1
ATOM 621 O O . PRO A 1 80 ? -8.067 1.564 15.347 1.00 96.62 80 PRO A O 1
ATOM 624 N N . ASP A 1 81 ? -10.173 1.022 14.822 1.00 96.00 81 ASP A N 1
ATOM 625 C CA . ASP A 1 81 ? -10.430 0.211 16.019 1.00 96.00 81 ASP A CA 1
ATOM 626 C C . ASP A 1 81 ? -10.374 -1.297 15.723 1.00 96.00 81 ASP A C 1
ATOM 628 O O . ASP A 1 81 ? -10.784 -2.126 16.534 1.00 96.00 81 ASP A O 1
ATOM 632 N N . SER A 1 82 ? -9.863 -1.669 14.545 1.00 96.62 82 SER A N 1
ATOM 633 C CA . SER A 1 82 ? -9.673 -3.062 14.162 1.00 96.62 82 SER A CA 1
ATOM 634 C C . SER A 1 82 ? -8.614 -3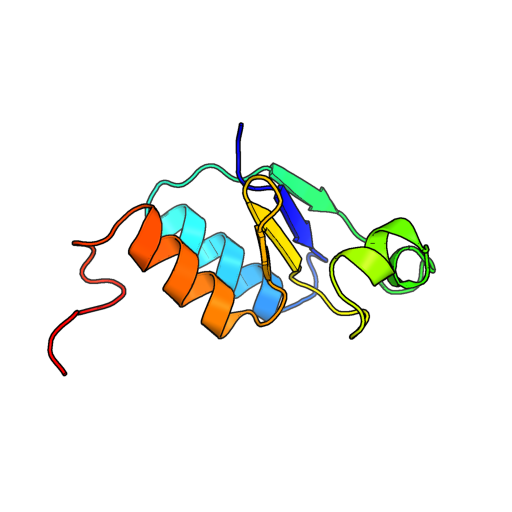.736 15.038 1.00 96.62 82 SER A C 1
ATOM 636 O O . SER A 1 82 ? -7.503 -3.215 15.163 1.00 96.62 82 SER A O 1
ATOM 638 N N . PRO A 1 83 ? -8.865 -4.960 15.538 1.00 95.94 83 PRO A N 1
ATOM 639 C CA . PRO A 1 83 ? -7.839 -5.742 16.226 1.00 95.94 83 PRO A CA 1
ATOM 640 C C . PRO A 1 83 ? -6.700 -6.180 15.288 1.00 95.94 83 PRO A C 1
ATOM 642 O O . PRO A 1 83 ? -5.697 -6.712 15.751 1.00 95.94 83 PRO A O 1
ATOM 645 N N . LEU A 1 84 ? -6.840 -5.974 13.970 1.00 96.31 84 LEU A N 1
ATOM 646 C CA . LEU A 1 84 ? -5.819 -6.300 12.975 1.00 96.31 84 LEU A CA 1
ATOM 647 C C . LEU A 1 84 ? -4.549 -5.444 13.117 1.00 96.31 84 LEU A C 1
ATOM 649 O O . LEU A 1 84 ? -3.485 -5.864 12.664 1.00 96.31 84 LEU A O 1
ATOM 653 N N . TYR A 1 85 ? -4.656 -4.257 13.722 1.00 97.62 85 TYR A N 1
ATOM 654 C CA . TYR A 1 85 ? -3.522 -3.384 14.015 1.00 97.62 85 TYR A CA 1
ATOM 655 C C . TYR A 1 85 ? -3.739 -2.693 15.375 1.00 97.62 85 TYR A C 1
ATOM 657 O O . TYR A 1 85 ? -4.297 -1.595 15.424 1.00 97.62 85 TYR A O 1
ATOM 665 N N . PRO A 1 86 ? -3.383 -3.358 16.492 1.00 96.62 86 PRO A N 1
ATOM 666 C CA . PRO A 1 86 ? -3.628 -2.837 17.834 1.00 96.62 86 PRO A CA 1
ATOM 667 C C . PRO A 1 86 ? -2.845 -1.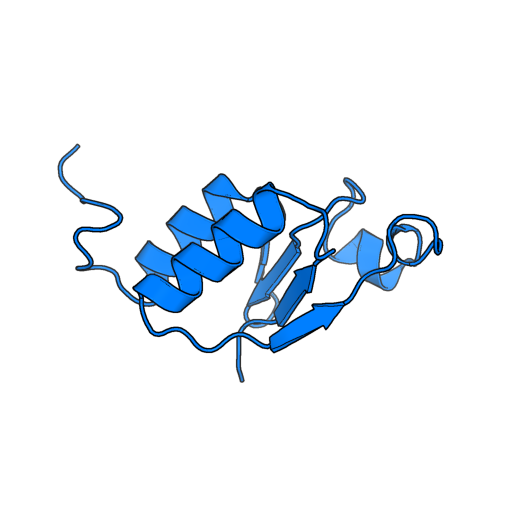544 18.092 1.00 96.62 86 PRO A C 1
ATOM 669 O O . PRO A 1 86 ? -1.750 -1.348 17.570 1.00 96.62 86 PRO A O 1
ATOM 672 N N . LYS A 1 87 ? -3.422 -0.667 18.920 1.00 95.50 87 LYS A N 1
ATOM 673 C CA . LYS A 1 87 ? -2.840 0.634 19.301 1.00 95.50 87 LYS A CA 1
ATOM 674 C C . LYS A 1 87 ? -2.034 0.595 20.603 1.00 95.50 87 LYS A C 1
ATOM 676 O O . LYS A 1 87 ? -1.485 1.623 20.985 1.00 95.50 87 LYS A O 1
ATOM 681 N N . ASP A 1 88 ? -2.028 -0.546 21.289 1.00 95.44 88 ASP A N 1
ATOM 682 C CA . ASP A 1 88 ? -1.215 -0.767 22.486 1.00 95.44 88 ASP A CA 1
ATOM 683 C C . ASP A 1 88 ? 0.276 -0.741 22.090 1.00 95.44 88 ASP A C 1
ATOM 685 O O . ASP A 1 88 ? 0.647 -1.525 21.20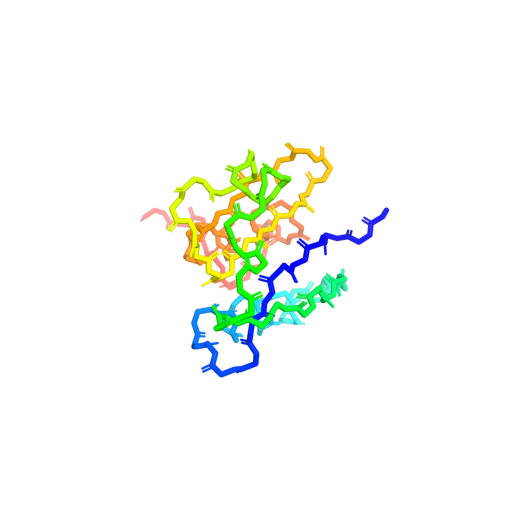9 1.00 95.44 88 ASP A O 1
ATOM 689 N N . PRO A 1 89 ? 1.086 0.196 22.623 1.00 92.56 89 PRO A N 1
ATOM 690 C CA . PRO A 1 89 ? 2.491 0.359 22.236 1.00 92.56 89 PRO A CA 1
ATOM 691 C C . PRO A 1 89 ? 3.433 -0.767 22.676 1.00 92.56 89 PRO A C 1
ATOM 693 O O . PRO A 1 89 ? 3.261 -1.297 23.795 1.00 92.56 89 PRO A O 1
#

Secondary structure (DSSP, 8-state):
-PEEEEE-TT-HHHHHHHHHHHHTT--EEEEE--TTTTGGGSHHHHHH-TT--S-EEEETTEEE--HHHHHHHHHHHH-TT-TTS----

Sequence (89 aa):
MPVDVYKAPVSAPCRAVLMNAKMIGLDVNKKHVILAGGELLMPEYIRMNPQLAVPTIDDYGVYLWESRAICAYLVNKYSPDSPLYPKDP